Protein AF-A0AA96QCI6-F1 (afdb_monomer)

Radius of gyration: 11.75 Å; Cα contacts (8 Å, |Δi|>4): 114; chains: 1; bounding box: 27×15×35 Å

Nearest PDB structures (foldseek):
  9jq8-assembly1_A  TM=2.767E-01  e=7.314E-01  Promethearchaeum syntrophicum
  7uxh-assembly1_i  TM=2.896E-01  e=2.569E+00  Homo sapiens

Solvent-accessible surface area (backbone atoms only — not comparable to full-atom values): 4057 Å² total; per-residue (Å²): 116,50,38,34,34,36,20,44,60,85,69,46,76,75,48,73,50,74,31,88,46,72,68,55,42,51,53,51,48,54,60,54,50,72,78,53,81,78,69,86,83,48,89,48,56,85,63,50,28,40,34,37,27,37,39,66,87,96,44,78,39,90,69,48,72,46,60,130

Foldseek 3Di:
DKKKFKAWLVRHTPDIDDDPDPVRVVVVSVVSVVVPDDDDDDPSVVPQKIWMWIDDDPDTHGDDIDHD

pLDDT: mean 83.43, std 14.41, range [47.62, 96.56]

Secondary structure (DSSP, 8-state):
--EEEEE-TT--EEEEEE-SSHHHHHHHHHHHHHTSPPPSSSGGGGT--EEEEEEETTEEEEEEEE--

Sequence (68 aa):
MPSYRLLAGNLTVIETFDAEDDAEAITRAHGLALDFPIPECTFAARWGYFRLERQDGHLWQFFFAWVP

Mean predicted aligned error: 5.63 Å

Structure (mmCIF, N/CA/C/O backbone):
data_AF-A0AA96QCI6-F1
#
_entry.id   AF-A0AA96QCI6-F1
#
loop_
_atom_site.group_PDB
_atom_site.id
_atom_site.type_symbol
_atom_site.label_atom_id
_atom_site.label_alt_id
_atom_site.label_comp_id
_atom_site.label_asym_id
_atom_site.label_entity_id
_atom_site.label_seq_id
_atom_site.pdbx_PDB_ins_code
_atom_site.Cartn_x
_atom_site.Cartn_y
_atom_site.Cartn_z
_atom_site.occupancy
_atom_site.B_iso_or_equiv
_atom_site.auth_seq_id
_atom_site.auth_comp_id
_atom_site.auth_asym_id
_atom_site.auth_atom_id
_atom_site.pdbx_PDB_model_num
ATOM 1 N N . MET A 1 1 ? -5.806 -1.463 15.443 1.00 79.81 1 MET A N 1
ATOM 2 C CA . MET A 1 1 ? -4.785 -1.275 14.401 1.00 79.81 1 MET A CA 1
ATOM 3 C C . MET A 1 1 ? -5.512 -1.109 13.081 1.00 79.81 1 MET A C 1
ATOM 5 O O . MET A 1 1 ? -6.375 -1.941 12.810 1.00 79.81 1 MET A O 1
ATOM 9 N N . PRO A 1 2 ? -5.302 0.001 12.359 1.00 89.88 2 PRO A N 1
ATOM 10 C CA . PRO A 1 2 ? -5.799 0.159 10.997 1.00 89.88 2 PRO A CA 1
ATOM 11 C C . PRO A 1 2 ? -5.143 -0.850 10.049 1.00 89.88 2 PRO A C 1
ATOM 13 O O . PRO A 1 2 ? -3.972 -1.200 10.206 1.00 89.88 2 PRO A O 1
ATOM 16 N N . SER A 1 3 ? -5.912 -1.288 9.055 1.00 95.69 3 SER A N 1
ATOM 17 C CA . SER A 1 3 ? -5.413 -2.129 7.970 1.00 95.69 3 SER A CA 1
ATOM 18 C C . SER A 1 3 ? -5.079 -1.261 6.764 1.00 95.69 3 SER A C 1
ATOM 20 O O . SER A 1 3 ? -5.766 -0.284 6.469 1.00 95.69 3 SER A O 1
ATOM 22 N N . TYR A 1 4 ? -4.032 -1.627 6.045 1.00 96.56 4 TYR A N 1
ATOM 23 C CA . TYR A 1 4 ? -3.535 -0.940 4.865 1.00 96.56 4 TYR A CA 1
ATOM 24 C C . TYR A 1 4 ? -3.400 -1.928 3.719 1.00 96.56 4 TYR A C 1
ATOM 26 O O . TYR A 1 4 ? -3.194 -3.123 3.926 1.00 96.56 4 TYR A O 1
ATOM 34 N N . ARG A 1 5 ? -3.489 -1.430 2.491 1.00 96.50 5 ARG A N 1
ATOM 35 C CA . ARG A 1 5 ? -3.141 -2.207 1.309 1.00 96.50 5 ARG A CA 1
ATOM 36 C C . ARG A 1 5 ? -2.286 -1.396 0.364 1.00 96.50 5 ARG A C 1
ATOM 38 O O . ARG A 1 5 ? -2.587 -0.239 0.069 1.00 96.50 5 ARG A O 1
ATOM 45 N N . LEU A 1 6 ? -1.229 -2.031 -0.109 1.00 93.94 6 LEU A N 1
ATOM 46 C CA . LEU A 1 6 ? -0.362 -1.512 -1.144 1.00 93.94 6 LEU A CA 1
ATOM 47 C C . LEU A 1 6 ? -0.925 -1.923 -2.500 1.00 93.94 6 LEU A C 1
ATOM 49 O O . LEU A 1 6 ? -1.235 -3.093 -2.718 1.00 93.94 6 LEU A O 1
ATOM 53 N N . LEU A 1 7 ? -1.044 -0.971 -3.415 1.00 91.56 7 LEU A N 1
ATOM 54 C CA . LEU A 1 7 ? -1.449 -1.200 -4.789 1.00 91.56 7 LEU A CA 1
ATOM 55 C C . LEU A 1 7 ? -0.352 -0.746 -5.747 1.00 91.56 7 LEU A C 1
ATOM 57 O O . LEU A 1 7 ? 0.272 0.298 -5.547 1.00 91.56 7 LEU A O 1
ATOM 61 N N . ALA A 1 8 ? -0.166 -1.504 -6.822 1.00 86.12 8 ALA A N 1
ATOM 62 C CA . ALA A 1 8 ? 0.630 -1.080 -7.965 1.00 86.12 8 ALA A CA 1
ATOM 63 C C . ALA A 1 8 ? -0.098 0.034 -8.742 1.00 86.12 8 ALA A C 1
ATOM 65 O O . ALA A 1 8 ? -1.308 0.228 -8.598 1.00 86.12 8 ALA A O 1
ATOM 66 N N . GLY A 1 9 ? 0.607 0.723 -9.643 1.00 77.00 9 GLY A N 1
ATOM 67 C CA . GLY A 1 9 ? 0.038 1.820 -10.442 1.00 77.00 9 GLY A CA 1
ATOM 68 C C . GLY A 1 9 ? -1.157 1.434 -11.328 1.00 77.00 9 GLY A C 1
ATOM 69 O O . GLY A 1 9 ? -1.896 2.305 -11.779 1.00 77.00 9 GLY A O 1
ATOM 70 N N . ASN A 1 10 ? -1.385 0.136 -11.551 1.00 79.12 10 ASN A N 1
ATOM 71 C CA . ASN A 1 10 ? -2.561 -0.409 -12.237 1.00 79.12 10 ASN A CA 1
ATOM 72 C C . ASN A 1 10 ? -3.707 -0.812 -11.280 1.00 79.12 10 ASN A C 1
ATOM 74 O O . ASN A 1 10 ? -4.615 -1.527 -11.695 1.00 79.12 10 ASN A O 1
ATOM 78 N N . LEU A 1 11 ? -3.653 -0.385 -10.013 1.00 84.19 11 LEU A N 1
ATOM 79 C CA . LEU A 1 11 ? -4.596 -0.718 -8.937 1.00 84.19 11 LEU A CA 1
ATOM 80 C C . LEU A 1 11 ? -4.650 -2.210 -8.562 1.00 84.19 11 LEU A C 1
ATOM 82 O O . LEU A 1 11 ? -5.571 -2.640 -7.869 1.00 84.19 11 LEU A O 1
ATOM 86 N N . THR A 1 12 ? -3.662 -3.008 -8.974 1.00 86.94 12 THR A N 1
ATOM 87 C CA . THR A 1 12 ? -3.514 -4.378 -8.466 1.00 86.94 12 THR A CA 1
ATOM 88 C C . THR A 1 12 ? -3.060 -4.317 -7.017 1.00 86.94 12 THR A C 1
ATOM 90 O O . THR A 1 12 ? -2.059 -3.666 -6.725 1.00 86.94 12 THR A O 1
ATOM 93 N N . VAL A 1 13 ? -3.773 -4.996 -6.117 1.00 92.06 13 VAL A N 1
ATOM 94 C CA . VAL A 1 13 ? -3.343 -5.140 -4.722 1.00 92.06 13 VAL A CA 1
ATOM 95 C C . VAL A 1 13 ? -2.102 -6.025 -4.684 1.00 92.06 13 VAL A C 1
ATOM 97 O O . VAL A 1 13 ? -2.139 -7.165 -5.140 1.00 92.06 13 VAL A O 1
ATOM 100 N N . ILE A 1 14 ? -1.017 -5.477 -4.152 1.00 91.38 14 ILE A N 1
ATOM 101 C CA . ILE A 1 14 ? 0.249 -6.173 -3.933 1.00 91.38 14 ILE A CA 1
ATOM 102 C C . ILE A 1 14 ? 0.198 -6.911 -2.598 1.00 91.38 14 ILE A C 1
ATOM 104 O O . ILE A 1 14 ? 0.404 -8.118 -2.546 1.00 91.38 14 ILE A O 1
ATOM 108 N N . GLU A 1 15 ? -0.118 -6.185 -1.526 1.00 94.75 15 GLU A N 1
ATOM 109 C CA . GLU A 1 15 ? -0.160 -6.726 -0.169 1.00 94.75 15 GLU A CA 1
ATOM 110 C C . GLU A 1 15 ? -1.196 -5.980 0.672 1.00 94.75 15 GLU A C 1
ATOM 112 O O . GLU A 1 15 ? -1.479 -4.807 0.435 1.00 94.75 15 GLU A O 1
ATOM 117 N N . THR A 1 16 ? -1.766 -6.670 1.659 1.00 96.38 16 THR A N 1
ATOM 118 C CA . THR A 1 16 ? -2.590 -6.089 2.725 1.00 96.38 16 THR A CA 1
ATOM 119 C C . THR A 1 16 ? -1.929 -6.393 4.063 1.00 96.38 16 THR A C 1
ATOM 121 O O . THR A 1 16 ? -1.537 -7.533 4.301 1.00 96.38 16 THR A O 1
ATOM 124 N N . PHE A 1 17 ? -1.790 -5.389 4.922 1.00 95.38 17 PHE A N 1
ATOM 125 C CA . PHE A 1 17 ? -1.090 -5.498 6.197 1.00 95.38 17 PHE A CA 1
ATOM 126 C C . PHE A 1 17 ? -1.669 -4.536 7.237 1.00 95.38 17 PHE A C 1
ATOM 128 O O . PHE A 1 17 ? -2.234 -3.507 6.883 1.00 95.38 17 PHE A O 1
ATOM 135 N N . ASP A 1 18 ? -1.493 -4.842 8.518 1.00 94.88 18 ASP A N 1
ATOM 136 C CA . ASP A 1 18 ? -1.826 -3.927 9.613 1.00 94.88 18 ASP A CA 1
ATOM 137 C C . ASP A 1 18 ? -0.596 -3.102 10.021 1.00 94.88 18 ASP A C 1
ATOM 139 O O . ASP A 1 18 ? 0.538 -3.575 9.892 1.00 94.88 18 ASP A O 1
ATOM 143 N N . ALA A 1 19 ? -0.825 -1.884 10.517 1.00 93.81 19 ALA A N 1
ATOM 144 C CA . ALA A 1 19 ? 0.201 -1.032 11.124 1.00 93.81 19 ALA A CA 1
ATOM 145 C C . ALA A 1 19 ? -0.363 -0.298 12.353 1.00 93.81 19 ALA A C 1
ATOM 147 O O . ALA A 1 19 ? -1.583 -0.173 12.515 1.00 93.81 19 ALA A O 1
ATOM 148 N N . GLU A 1 20 ? 0.512 0.162 13.245 1.00 93.06 20 GLU A N 1
ATOM 149 C CA . GLU A 1 20 ? 0.142 0.945 14.426 1.00 93.06 20 GLU A CA 1
ATOM 150 C C . GLU A 1 20 ? -0.285 2.361 14.047 1.00 93.06 20 GLU A C 1
ATOM 152 O O . GLU A 1 20 ? -1.279 2.872 14.576 1.00 93.06 20 GLU A O 1
ATOM 157 N N . ASP A 1 21 ? 0.430 2.960 13.097 1.00 92.25 21 ASP A N 1
ATOM 158 C CA . ASP A 1 21 ? 0.157 4.289 12.577 1.00 92.25 21 ASP A CA 1
ATOM 159 C C . ASP A 1 21 ? 0.466 4.419 11.077 1.00 92.25 21 ASP A C 1
ATOM 161 O O . ASP A 1 21 ? 0.978 3.518 10.404 1.00 92.25 21 ASP A O 1
ATOM 165 N N . ASP A 1 22 ? 0.123 5.587 10.542 1.00 93.31 22 ASP A N 1
ATOM 166 C CA . ASP A 1 22 ? 0.307 5.904 9.134 1.00 93.31 22 ASP A CA 1
ATOM 167 C C . ASP A 1 22 ? 1.796 6.006 8.732 1.00 93.31 22 ASP A C 1
ATOM 169 O O . ASP A 1 22 ? 2.140 5.760 7.574 1.00 93.31 22 ASP A O 1
ATOM 173 N N . ALA A 1 23 ? 2.693 6.359 9.659 1.00 93.81 23 ALA A N 1
AT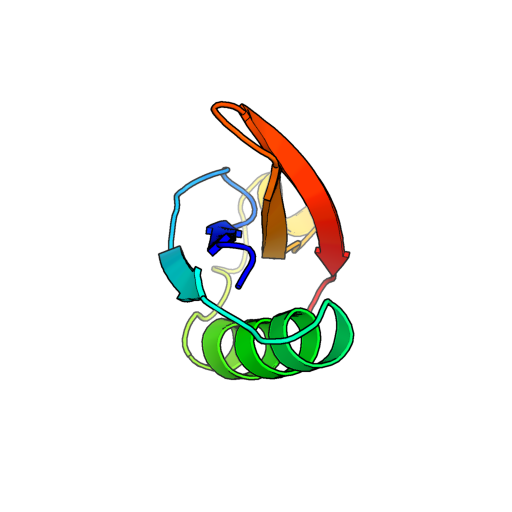OM 174 C CA . ALA A 1 23 ? 4.121 6.517 9.381 1.00 93.81 23 ALA A CA 1
ATOM 175 C C . ALA A 1 23 ? 4.824 5.156 9.256 1.00 93.81 23 ALA A C 1
ATOM 177 O O . ALA A 1 23 ? 5.647 4.954 8.353 1.00 93.81 23 ALA A O 1
ATOM 178 N N . GLU A 1 24 ? 4.460 4.201 10.112 1.00 95.12 24 GLU A N 1
ATOM 179 C CA . GLU A 1 24 ? 4.851 2.801 9.993 1.00 95.12 24 GLU A CA 1
ATOM 180 C C . GLU A 1 24 ? 4.317 2.217 8.682 1.00 95.12 24 GLU A C 1
ATOM 182 O O . GLU A 1 24 ? 5.073 1.594 7.931 1.00 95.12 24 GLU A O 1
ATOM 187 N N . ALA A 1 25 ? 3.048 2.483 8.356 1.00 94.81 25 ALA A N 1
ATOM 188 C CA . ALA A 1 25 ? 2.437 1.983 7.133 1.00 94.81 25 ALA A CA 1
ATOM 189 C C . ALA A 1 25 ? 3.165 2.473 5.872 1.00 94.81 25 ALA A C 1
ATOM 191 O O . ALA A 1 25 ? 3.442 1.672 4.979 1.00 94.81 25 ALA A O 1
ATOM 192 N N . ILE A 1 26 ? 3.532 3.758 5.810 1.00 93.62 26 ILE A N 1
ATOM 193 C CA . ILE A 1 26 ? 4.325 4.325 4.706 1.00 93.62 26 ILE A CA 1
ATOM 194 C C . ILE A 1 26 ? 5.705 3.664 4.630 1.00 93.62 26 ILE A C 1
ATOM 196 O O . ILE A 1 26 ? 6.125 3.242 3.553 1.00 93.62 26 ILE A O 1
ATOM 200 N N . THR A 1 27 ? 6.396 3.529 5.765 1.00 94.44 27 THR A N 1
ATOM 201 C CA . THR A 1 27 ? 7.735 2.919 5.822 1.00 94.44 27 THR A CA 1
ATOM 202 C C . THR A 1 27 ? 7.713 1.476 5.323 1.00 94.44 27 THR A C 1
ATOM 204 O O . THR A 1 27 ? 8.533 1.085 4.490 1.00 94.44 27 THR A O 1
ATOM 207 N N . ARG A 1 28 ? 6.736 0.688 5.782 1.00 93.56 28 ARG A N 1
ATOM 208 C CA . ARG A 1 28 ? 6.545 -0.691 5.332 1.00 93.56 28 ARG A CA 1
ATOM 209 C C . ARG A 1 28 ? 6.202 -0.750 3.850 1.00 93.56 28 ARG A C 1
ATOM 211 O O . ARG A 1 28 ? 6.773 -1.562 3.130 1.00 93.56 28 ARG A O 1
ATOM 218 N N . ALA A 1 29 ? 5.313 0.122 3.382 1.00 92.44 29 ALA A N 1
ATOM 219 C CA . ALA A 1 29 ? 4.909 0.138 1.986 1.00 92.44 29 ALA A CA 1
ATOM 220 C C . ALA A 1 29 ? 6.069 0.516 1.049 1.00 92.44 29 ALA A C 1
ATOM 222 O O . ALA A 1 29 ? 6.183 -0.064 -0.026 1.00 92.44 29 ALA A O 1
ATOM 223 N N . HIS A 1 30 ? 6.965 1.414 1.474 1.00 90.12 30 HIS A N 1
ATOM 224 C CA . HIS A 1 30 ? 8.222 1.692 0.773 1.00 90.12 30 HIS A CA 1
ATOM 225 C C . HIS A 1 30 ? 9.118 0.453 0.697 1.00 90.12 30 HIS A C 1
ATOM 227 O O . HIS A 1 30 ? 9.613 0.139 -0.381 1.00 90.12 30 HIS A O 1
ATOM 233 N N . GLY A 1 31 ? 9.302 -0.259 1.814 1.00 91.12 31 GLY A N 1
ATOM 234 C CA . GLY A 1 31 ? 10.076 -1.503 1.842 1.00 91.12 31 GLY A CA 1
ATOM 235 C C . GLY A 1 31 ? 9.526 -2.541 0.866 1.00 91.12 31 GLY A C 1
ATOM 236 O O . GLY A 1 31 ? 10.274 -3.062 0.050 1.00 91.12 31 GLY A O 1
ATOM 237 N N . LEU A 1 32 ? 8.208 -2.754 0.885 1.00 89.50 32 LEU A N 1
ATOM 238 C CA . LEU A 1 32 ? 7.534 -3.655 -0.047 1.00 89.50 32 LEU A CA 1
ATOM 239 C C . LEU A 1 32 ? 7.704 -3.201 -1.497 1.00 89.50 32 LEU A C 1
ATOM 241 O O . LEU A 1 32 ? 8.023 -4.015 -2.350 1.00 89.50 32 LEU A O 1
ATOM 245 N N . ALA A 1 33 ? 7.532 -1.912 -1.794 1.00 86.94 33 ALA A N 1
ATOM 246 C CA . ALA A 1 33 ? 7.639 -1.389 -3.155 1.00 86.94 33 ALA A CA 1
ATOM 247 C C . ALA A 1 33 ? 9.015 -1.634 -3.801 1.00 86.94 33 ALA A C 1
ATOM 249 O O . ALA A 1 33 ? 9.080 -1.812 -5.017 1.00 86.94 33 ALA A O 1
ATOM 250 N N . LEU A 1 34 ? 10.096 -1.695 -3.012 1.00 85.56 34 LEU A N 1
ATOM 251 C CA . LEU A 1 34 ? 11.439 -2.020 -3.512 1.00 85.56 34 LEU A CA 1
ATOM 252 C C . LEU A 1 34 ? 11.534 -3.437 -4.099 1.00 85.56 34 LEU A C 1
ATOM 254 O O . LEU A 1 34 ? 12.335 -3.662 -5.005 1.00 85.56 34 LEU A O 1
ATOM 258 N N . ASP A 1 35 ? 10.698 -4.367 -3.635 1.00 86.38 35 ASP A N 1
ATOM 259 C CA . ASP A 1 35 ? 10.664 -5.748 -4.124 1.00 86.38 35 ASP A CA 1
ATOM 260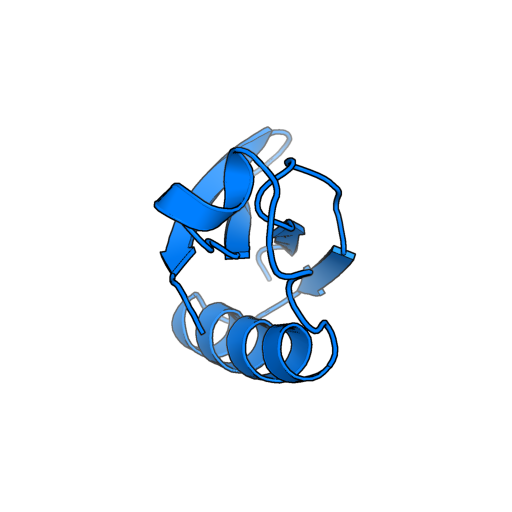 C C . ASP A 1 35 ? 9.856 -5.905 -5.429 1.00 86.38 35 ASP A C 1
ATOM 262 O O . ASP A 1 35 ? 9.883 -6.966 -6.059 1.00 86.38 35 ASP A O 1
ATOM 266 N N . PHE A 1 36 ? 9.153 -4.855 -5.878 1.00 80.56 36 PHE A N 1
ATOM 267 C CA . PHE A 1 36 ? 8.306 -4.878 -7.076 1.00 80.56 36 PHE A CA 1
ATOM 268 C C . PHE A 1 36 ? 8.827 -3.904 -8.146 1.00 80.56 36 PHE A C 1
ATOM 270 O O . PHE A 1 36 ? 8.406 -2.746 -8.193 1.00 80.56 36 PHE A O 1
ATOM 277 N N . PRO A 1 37 ? 9.708 -4.345 -9.064 1.00 70.31 37 PRO A N 1
ATOM 278 C CA . PRO A 1 37 ? 10.195 -3.484 -10.135 1.00 70.31 37 PRO A CA 1
ATOM 279 C C . PRO A 1 37 ? 9.042 -3.073 -11.061 1.00 70.31 37 PRO A C 1
ATOM 281 O O . PRO A 1 37 ? 8.325 -3.916 -11.606 1.00 70.31 37 PRO A O 1
ATOM 284 N N . ILE A 1 38 ? 8.869 -1.764 -11.258 1.00 68.44 38 ILE A N 1
ATOM 285 C CA . ILE A 1 38 ? 7.883 -1.225 -12.200 1.00 68.44 38 ILE A CA 1
ATOM 286 C C . ILE A 1 38 ? 8.383 -1.522 -13.622 1.00 68.44 38 ILE A C 1
ATOM 288 O O . ILE A 1 38 ? 9.482 -1.085 -13.968 1.00 68.44 38 ILE A O 1
ATOM 292 N N . PRO A 1 39 ? 7.613 -2.227 -14.473 1.00 61.47 39 PRO A N 1
ATOM 293 C CA . PRO A 1 39 ? 8.018 -2.449 -15.853 1.00 61.47 39 PRO A CA 1
ATOM 294 C C . PRO A 1 39 ? 8.151 -1.109 -16.585 1.00 61.47 39 PRO A C 1
ATOM 296 O O . PRO A 1 39 ? 7.208 -0.309 -16.604 1.00 61.47 39 PRO A O 1
ATOM 299 N N . GLU A 1 40 ? 9.301 -0.874 -17.218 1.00 58.88 40 GLU A N 1
ATOM 300 C CA . GLU A 1 40 ? 9.458 0.216 -18.179 1.00 58.88 40 GLU A CA 1
ATOM 301 C C . GLU A 1 40 ? 8.384 0.048 -19.276 1.00 58.88 40 GLU A C 1
ATOM 303 O O . GLU A 1 40 ? 8.192 -1.044 -19.804 1.00 58.88 40 GLU A O 1
ATOM 308 N N . CYS A 1 41 ? 7.657 1.115 -19.617 1.00 52.12 41 CYS A N 1
ATOM 309 C CA . CYS A 1 41 ? 6.645 1.149 -20.689 1.00 52.12 41 CYS A CA 1
ATOM 310 C C . CYS A 1 41 ? 5.280 0.465 -20.444 1.00 52.12 41 CYS A C 1
ATOM 312 O O . CYS A 1 41 ? 4.871 -0.445 -21.160 1.00 52.12 41 CYS A O 1
ATOM 314 N N . THR A 1 42 ? 4.442 1.074 -19.602 1.00 52.91 42 THR A N 1
ATOM 315 C CA . THR A 1 42 ? 2.981 1.118 -19.852 1.00 52.91 42 THR A CA 1
ATOM 316 C C . THR A 1 42 ? 2.469 2.545 -19.638 1.00 52.91 42 THR A C 1
ATOM 318 O O . THR A 1 42 ? 3.219 3.399 -19.187 1.00 52.91 42 THR A O 1
ATOM 321 N N . PHE A 1 43 ? 1.209 2.868 -19.941 1.00 50.94 43 PHE A N 1
ATOM 322 C CA . PHE A 1 43 ? 0.629 4.193 -19.631 1.00 50.94 43 PHE A CA 1
ATOM 323 C C . PHE A 1 43 ? 0.724 4.546 -18.121 1.00 50.94 43 PHE A C 1
ATOM 325 O 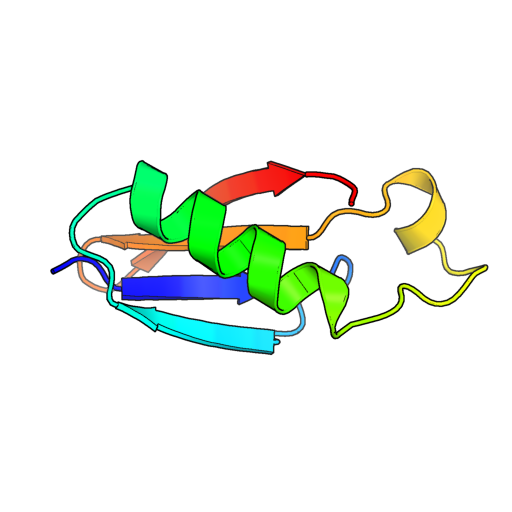O . PHE A 1 43 ? 0.683 5.719 -17.749 1.00 50.94 43 PHE A O 1
ATOM 332 N N . ALA A 1 44 ? 0.945 3.535 -17.266 1.00 50.84 44 ALA A N 1
ATOM 333 C CA . ALA A 1 44 ? 1.311 3.663 -15.856 1.00 50.84 44 ALA A CA 1
ATOM 334 C C . ALA A 1 44 ? 2.716 4.261 -15.624 1.00 50.84 44 ALA A C 1
ATOM 336 O O . ALA A 1 44 ? 2.975 4.778 -14.547 1.00 50.84 44 ALA A O 1
ATOM 337 N N . ALA A 1 45 ? 3.603 4.275 -16.622 1.00 48.19 45 ALA A N 1
ATOM 338 C CA . ALA A 1 45 ? 4.967 4.806 -16.550 1.00 48.19 45 ALA A CA 1
ATOM 339 C C . ALA A 1 45 ? 5.050 6.343 -16.596 1.00 48.19 45 ALA A C 1
ATOM 341 O O . ALA A 1 45 ? 6.077 6.902 -16.233 1.00 48.19 45 ALA A O 1
ATOM 342 N N . ARG A 1 46 ? 3.980 7.060 -16.983 1.00 47.62 46 ARG A N 1
ATOM 343 C CA . ARG A 1 46 ? 3.954 8.533 -16.832 1.00 47.62 46 ARG A CA 1
ATOM 344 C C . ARG A 1 46 ? 3.811 8.959 -15.364 1.00 47.62 46 ARG A C 1
ATOM 346 O O . ARG A 1 46 ? 4.015 10.126 -15.050 1.00 47.62 46 ARG A O 1
ATOM 353 N N . TRP A 1 47 ? 3.439 8.015 -14.502 1.00 49.91 47 TRP A N 1
ATOM 354 C CA . TRP A 1 47 ? 3.022 8.266 -13.133 1.00 49.91 47 TRP A CA 1
ATOM 355 C C . TRP A 1 47 ? 3.795 7.371 -12.134 1.00 49.91 47 TRP A C 1
ATOM 357 O O . TRP A 1 47 ? 4.211 7.864 -11.107 1.00 49.91 47 TRP A O 1
ATOM 367 N N . GLY A 1 48 ? 4.131 6.113 -12.428 1.00 57.28 48 GLY A N 1
ATOM 368 C CA . GLY A 1 48 ? 5.080 5.333 -11.615 1.00 57.28 48 GLY A CA 1
ATOM 369 C C . GLY A 1 48 ? 4.675 5.132 -10.147 1.00 57.28 48 GLY A C 1
ATOM 370 O O . GLY A 1 48 ? 5.547 4.928 -9.315 1.00 57.28 48 GLY A O 1
ATOM 371 N N . TYR A 1 49 ? 3.384 5.217 -9.801 1.00 75.88 49 TYR A N 1
ATOM 372 C CA . TYR A 1 49 ? 2.987 5.247 -8.392 1.00 75.88 49 TYR A CA 1
ATOM 373 C C . TYR A 1 49 ? 2.703 3.866 -7.817 1.00 75.88 49 TYR A C 1
ATOM 375 O O . TYR A 1 49 ? 1.903 3.108 -8.368 1.00 75.88 49 TYR A O 1
ATOM 383 N N . PHE A 1 50 ? 3.255 3.607 -6.640 1.00 86.50 50 PHE A N 1
ATOM 384 C CA . PHE A 1 50 ? 2.592 2.773 -5.652 1.00 86.50 50 PHE A CA 1
ATOM 385 C C . PHE A 1 50 ? 1.555 3.619 -4.919 1.00 86.50 50 PHE A C 1
ATOM 387 O O . PHE A 1 50 ? 1.738 4.819 -4.696 1.00 86.50 50 PHE A O 1
ATOM 394 N N . ARG A 1 51 ? 0.438 2.996 -4.563 1.00 90.19 51 ARG A N 1
ATOM 395 C CA . ARG A 1 51 ? -0.636 3.612 -3.792 1.00 90.19 51 ARG A CA 1
ATOM 396 C C . ARG A 1 51 ? -0.812 2.838 -2.497 1.00 90.19 51 ARG A C 1
ATOM 398 O O . ARG A 1 51 ? -0.925 1.622 -2.520 1.00 90.19 51 ARG A O 1
ATOM 405 N N . LEU A 1 52 ? -0.917 3.553 -1.392 1.00 93.19 52 LEU A N 1
ATOM 406 C CA . LEU A 1 52 ? -1.350 3.021 -0.115 1.00 93.19 52 LEU A CA 1
ATOM 407 C C . LEU A 1 52 ? -2.797 3.443 0.124 1.00 93.19 52 LEU A C 1
ATOM 409 O O . LEU A 1 52 ? -3.153 4.623 0.025 1.00 93.19 52 LEU A O 1
ATOM 413 N N . GLU A 1 53 ? -3.636 2.467 0.430 1.00 95.69 53 GLU A N 1
ATOM 414 C CA . GLU A 1 53 ? -4.996 2.698 0.893 1.00 95.69 53 GLU A CA 1
ATOM 415 C C . GLU A 1 53 ? -5.120 2.232 2.333 1.00 95.69 53 GLU A C 1
ATOM 417 O O . GLU A 1 53 ? -4.560 1.203 2.705 1.00 95.69 53 GLU A O 1
ATOM 422 N N . ARG A 1 54 ? -5.860 2.997 3.129 1.00 96.00 54 ARG A N 1
ATOM 423 C CA . ARG A 1 54 ? -6.170 2.680 4.519 1.00 96.00 54 ARG A CA 1
ATOM 424 C C . ARG A 1 54 ? -7.609 2.191 4.614 1.00 96.00 54 ARG A C 1
ATOM 426 O O . ARG A 1 54 ? -8.491 2.704 3.922 1.00 96.00 54 ARG A O 1
ATOM 433 N N . GLN A 1 55 ? -7.844 1.196 5.453 1.00 95.69 55 GLN A N 1
ATOM 434 C CA . GLN A 1 55 ? -9.168 0.710 5.788 1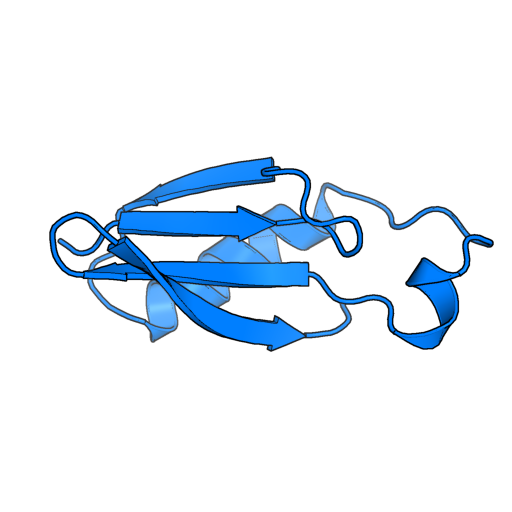.00 95.69 55 GLN A CA 1
ATOM 435 C C . GLN A 1 55 ? -9.658 1.402 7.055 1.00 95.69 55 GLN A C 1
ATOM 437 O O . GLN A 1 55 ? -9.210 1.098 8.161 1.00 95.69 55 GLN A O 1
ATOM 442 N N . ASP A 1 56 ? -10.638 2.283 6.889 1.00 87.44 56 ASP A N 1
ATOM 443 C CA . ASP A 1 56 ? -11.386 2.860 7.998 1.00 87.44 56 ASP A CA 1
ATOM 444 C C . ASP A 1 56 ? -12.806 2.267 7.981 1.00 87.44 56 ASP A C 1
ATOM 446 O O . ASP A 1 56 ? -13.658 2.598 7.150 1.00 87.44 56 ASP A O 1
ATOM 450 N N . GLY A 1 57 ? -13.050 1.309 8.881 1.00 85.75 57 GLY A N 1
ATOM 451 C CA . GLY A 1 57 ? -14.290 0.530 8.925 1.00 85.75 57 GLY A CA 1
ATOM 452 C C . GLY A 1 57 ? -14.397 -0.475 7.772 1.00 85.75 57 GLY A C 1
ATOM 453 O O . GLY A 1 57 ? -13.580 -1.386 7.643 1.00 85.75 57 GLY A O 1
ATOM 454 N N . HIS A 1 58 ? -15.430 -0.344 6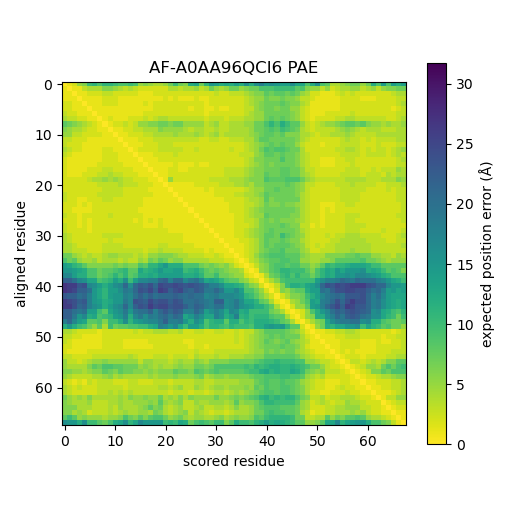.937 1.00 85.00 58 HIS A N 1
ATOM 455 C CA . HIS A 1 58 ? -15.686 -1.262 5.815 1.00 85.00 58 HIS A CA 1
ATOM 456 C C . HIS A 1 58 ? -15.144 -0.769 4.467 1.00 85.00 58 HIS A C 1
ATOM 458 O O . HIS A 1 58 ? -15.273 -1.478 3.469 1.00 85.00 58 HIS A O 1
ATOM 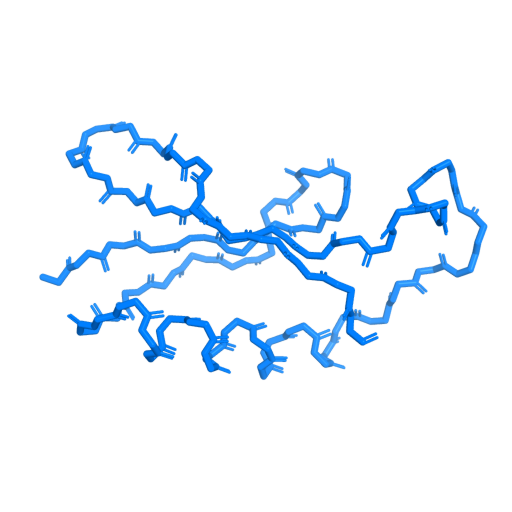464 N N . LEU A 1 59 ? -14.577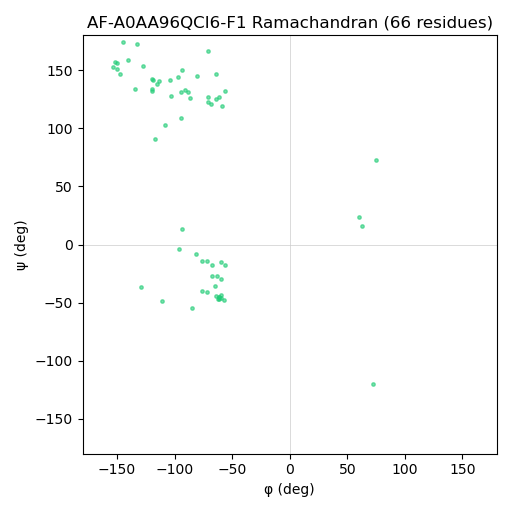 0.440 4.413 1.00 89.88 59 LEU A N 1
ATOM 465 C CA . LEU A 1 59 ? -14.158 1.072 3.166 1.00 89.88 59 LEU A CA 1
ATOM 466 C C . LEU A 1 59 ? -12.646 1.264 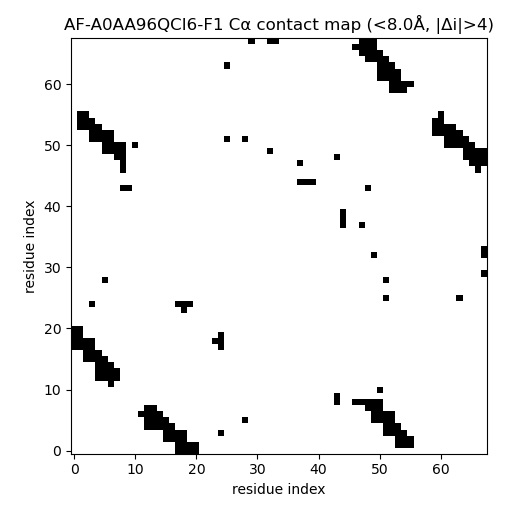3.125 1.00 89.88 59 LEU A C 1
ATOM 468 O O . LEU A 1 59 ? -12.031 1.699 4.095 1.00 89.88 59 LEU A O 1
ATOM 472 N N . TRP A 1 60 ? -12.081 0.981 1.955 1.00 93.94 60 TRP A N 1
ATOM 473 C CA . TRP A 1 60 ? -10.716 1.340 1.602 1.00 93.94 60 TRP A CA 1
ATOM 474 C C . TRP A 1 60 ? -10.704 2.749 1.026 1.00 93.94 60 TRP A C 1
ATOM 476 O O . TRP A 1 60 ? -11.446 3.039 0.084 1.00 93.94 60 TRP A O 1
ATOM 486 N N . GLN A 1 61 ? -9.875 3.620 1.589 1.00 91.94 61 GLN A N 1
ATOM 487 C CA . GLN A 1 61 ? -9.732 5.000 1.147 1.00 91.94 61 GLN A CA 1
ATOM 488 C C . GLN A 1 61 ? -8.309 5.264 0.677 1.00 91.94 61 GLN A C 1
ATOM 490 O O . GLN A 1 61 ? -7.342 4.774 1.264 1.00 91.94 61 GLN A O 1
ATOM 495 N N . PHE A 1 62 ? -8.189 6.060 -0.387 1.00 89.75 62 PHE A N 1
ATOM 496 C CA . PHE A 1 62 ? -6.901 6.569 -0.832 1.00 89.75 62 PHE A CA 1
ATOM 497 C C . PHE A 1 62 ? -6.247 7.368 0.287 1.00 89.75 62 PHE A C 1
ATOM 499 O O . PHE A 1 62 ? -6.793 8.378 0.725 1.00 89.75 62 PHE A O 1
ATOM 506 N N . PHE A 1 63 ? -5.080 6.900 0.715 1.00 87.81 63 PHE A N 1
ATOM 507 C CA . PHE A 1 63 ? -4.352 7.488 1.823 1.00 87.81 63 PHE A CA 1
ATOM 508 C C . PHE A 1 63 ? -3.075 8.181 1.339 1.00 87.81 63 PHE A C 1
ATOM 510 O O . PHE A 1 63 ? -2.836 9.342 1.664 1.00 87.81 63 PHE A O 1
ATOM 517 N N . PHE A 1 64 ? -2.273 7.499 0.517 1.00 85.19 64 PHE A N 1
ATOM 518 C CA . PHE A 1 64 ? -0.973 8.002 0.072 1.00 85.19 64 PHE A CA 1
ATOM 519 C C . PHE A 1 64 ? -0.569 7.400 -1.283 1.00 85.19 64 PHE A C 1
ATOM 521 O O . PHE A 1 64 ? -0.993 6.301 -1.634 1.00 85.19 64 PHE A O 1
ATOM 528 N N . ALA A 1 65 ? 0.248 8.104 -2.068 1.00 86.06 65 ALA A N 1
ATOM 529 C CA . ALA A 1 65 ? 0.887 7.558 -3.267 1.00 86.06 65 ALA A CA 1
ATOM 530 C C . ALA A 1 65 ? 2.264 8.184 -3.482 1.00 86.06 65 ALA A C 1
ATOM 532 O O . ALA A 1 65 ? 2.462 9.364 -3.195 1.00 86.06 65 ALA A O 1
ATOM 533 N N . TRP A 1 66 ? 3.188 7.399 -4.027 1.00 86.81 66 TRP A N 1
ATOM 534 C CA . TRP A 1 66 ? 4.557 7.823 -4.306 1.00 86.81 66 TRP A CA 1
ATOM 535 C C . TRP A 1 66 ? 5.144 7.043 -5.477 1.00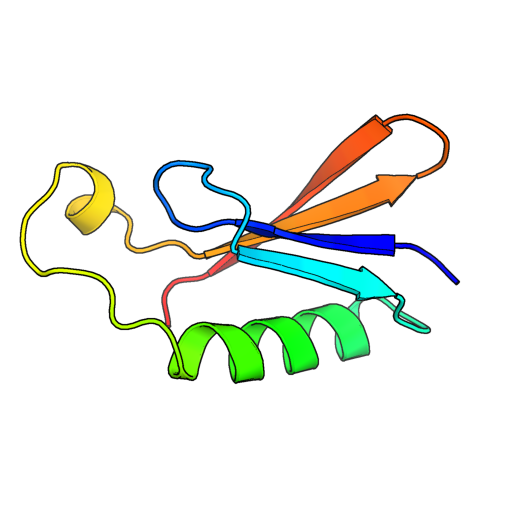 86.81 66 TRP A C 1
ATOM 537 O O . TRP A 1 66 ? 4.695 5.939 -5.784 1.00 86.81 66 TRP A O 1
ATOM 547 N N . VAL A 1 67 ? 6.148 7.644 -6.109 1.00 74.12 67 VAL A N 1
ATOM 548 C CA . VAL A 1 67 ? 7.033 6.970 -7.061 1.00 74.12 67 VAL A CA 1
ATOM 549 C C . VAL A 1 67 ? 8.265 6.509 -6.280 1.00 74.12 67 VAL A C 1
ATOM 551 O O . VAL A 1 67 ? 8.775 7.326 -5.509 1.00 74.12 67 VAL A O 1
ATOM 554 N N . PRO A 1 68 ? 8.700 5.244 -6.406 1.00 64.75 68 PRO A N 1
ATOM 555 C CA . PRO A 1 68 ? 9.931 4.759 -5.781 1.00 64.75 68 PRO A CA 1
ATOM 556 C C . PRO A 1 68 ? 11.178 5.501 -6.262 1.00 64.75 68 PRO A C 1
ATOM 558 O O . PRO A 1 68 ? 11.209 5.901 -7.450 1.00 64.75 68 PRO A O 1
#